Protein AF-A0A2N1W8I6-F1 (afdb_monomer_lite)

Secondary structure (DSSP, 8-state):
-HHHHHHHHHHHHHHHHHIIIIIS---EEEEEEEEESSTTEEEE--TT--TTEEEEEEEETTEEE--B-SSEEEEPSEEEEEEEEEEEE-

Structure (mmCIF, N/CA/C/O backbone):
data_AF-A0A2N1W8I6-F1
#
_entry.id   AF-A0A2N1W8I6-F1
#
loop_
_atom_site.group_PDB
_atom_site.id
_atom_site.type_symbol
_atom_site.label_atom_id
_atom_site.label_alt_id
_atom_site.label_comp_id
_atom_site.label_asym_id
_atom_site.label_entity_id
_atom_site.label_seq_id
_atom_site.pdbx_PDB_ins_code
_atom_site.Cartn_x
_atom_site.Cartn_y
_atom_site.Cartn_z
_atom_site.occupancy
_atom_site.B_iso_or_equiv
_atom_site.auth_seq_id
_atom_site.auth_comp_id
_atom_site.auth_asym_id
_atom_site.auth_atom_id
_atom_site.pdbx_PDB_model_num
ATOM 1 N N . MET A 1 1 ? 23.989 -10.607 15.375 1.00 54.81 1 MET A N 1
ATOM 2 C CA . MET A 1 1 ? 23.259 -11.453 14.402 1.00 54.81 1 MET A CA 1
ATOM 3 C C . MET A 1 1 ? 21.920 -10.844 13.967 1.00 54.81 1 MET A C 1
ATOM 5 O O . MET A 1 1 ? 21.649 -10.852 12.777 1.00 54.81 1 MET A O 1
ATOM 9 N N . TYR A 1 2 ? 21.137 -10.228 14.868 1.00 56.66 2 TYR A N 1
ATOM 10 C CA . TYR A 1 2 ? 19.865 -9.552 14.532 1.00 56.66 2 TYR A CA 1
ATOM 11 C C . TYR A 1 2 ? 19.963 -8.452 13.458 1.00 56.66 2 TYR A C 1
ATOM 13 O O . TYR A 1 2 ? 19.135 -8.404 12.555 1.00 56.66 2 TYR A O 1
ATOM 21 N N . LYS A 1 3 ? 21.002 -7.605 13.504 1.00 63.88 3 LYS A N 1
ATOM 22 C CA . LYS A 1 3 ? 21.172 -6.495 12.549 1.00 63.88 3 LYS A CA 1
ATOM 23 C C . LYS A 1 3 ? 21.360 -6.974 11.100 1.00 63.88 3 LYS A C 1
ATOM 25 O O . LYS A 1 3 ? 20.772 -6.415 10.186 1.00 63.88 3 LYS A O 1
ATOM 30 N N . SER A 1 4 ? 22.129 -8.043 10.893 1.00 64.56 4 SER A N 1
ATOM 31 C CA . SER A 1 4 ? 22.374 -8.608 9.558 1.00 64.56 4 SER A CA 1
ATOM 32 C C . SER A 1 4 ? 21.130 -9.282 8.972 1.00 64.56 4 SER A C 1
ATOM 34 O O . SER A 1 4 ? 20.861 -9.137 7.784 1.00 64.56 4 SER A O 1
ATOM 36 N N . ALA A 1 5 ? 20.348 -9.979 9.804 1.00 66.75 5 ALA A N 1
ATOM 37 C CA . ALA A 1 5 ? 19.102 -10.611 9.370 1.00 66.75 5 ALA A CA 1
ATOM 38 C C . ALA A 1 5 ? 18.049 -9.574 8.944 1.00 66.75 5 ALA A C 1
ATOM 40 O O . ALA A 1 5 ? 17.395 -9.761 7.923 1.00 66.75 5 ALA A O 1
ATOM 41 N N . TYR A 1 6 ? 17.943 -8.455 9.674 1.00 66.00 6 TYR A N 1
ATOM 42 C CA . TYR A 1 6 ? 17.049 -7.348 9.321 1.00 66.00 6 TYR A CA 1
ATOM 43 C C . TYR A 1 6 ? 17.367 -6.779 7.934 1.00 66.00 6 TYR A C 1
ATOM 45 O O . TYR A 1 6 ? 16.496 -6.755 7.068 1.00 66.00 6 TYR A O 1
ATOM 53 N N . HIS A 1 7 ? 18.632 -6.421 7.690 1.00 76.31 7 HIS A N 1
ATOM 54 C CA . HIS A 1 7 ? 19.049 -5.896 6.387 1.00 76.31 7 HIS A CA 1
ATOM 55 C C . HIS A 1 7 ? 18.845 -6.905 5.252 1.00 76.31 7 HIS A C 1
ATOM 57 O O . HIS A 1 7 ? 18.529 -6.515 4.135 1.00 76.31 7 HIS A O 1
ATOM 63 N N . THR A 1 8 ? 18.968 -8.205 5.534 1.00 86.12 8 THR A N 1
ATOM 64 C CA . THR A 1 8 ? 18.713 -9.248 4.530 1.00 86.12 8 THR A CA 1
ATOM 65 C C . THR A 1 8 ? 17.227 -9.320 4.159 1.00 86.12 8 THR A C 1
ATOM 67 O O . THR A 1 8 ? 16.901 -9.452 2.982 1.00 86.12 8 THR A O 1
ATOM 70 N N . MET A 1 9 ? 16.314 -9.204 5.133 1.00 88.50 9 MET A N 1
ATOM 71 C CA . MET A 1 9 ? 14.871 -9.186 4.850 1.00 88.50 9 MET A CA 1
ATOM 72 C C . MET A 1 9 ? 14.441 -7.912 4.124 1.00 88.50 9 MET A C 1
ATOM 74 O O . MET A 1 9 ? 13.661 -7.986 3.181 1.00 88.50 9 MET A O 1
ATOM 78 N N . GLU A 1 10 ? 14.979 -6.762 4.526 1.00 88.25 10 GLU A N 1
ATOM 79 C CA . GLU A 1 10 ? 14.764 -5.487 3.841 1.00 88.25 10 GLU A CA 1
ATOM 80 C C . GLU A 1 10 ? 15.217 -5.566 2.375 1.00 88.25 10 GLU A C 1
ATOM 82 O O . GLU A 1 10 ? 14.452 -5.251 1.466 1.00 88.25 10 GLU A O 1
ATOM 87 N N . GLN A 1 11 ? 16.416 -6.096 2.117 1.00 92.00 11 GLN A N 1
ATOM 88 C CA . GLN A 1 11 ? 16.900 -6.327 0.754 1.00 92.00 11 GLN A CA 1
ATOM 89 C C . GLN A 1 11 ? 16.010 -7.292 -0.036 1.00 92.00 11 GLN A C 1
ATOM 91 O O . GLN A 1 11 ? 15.735 -7.045 -1.209 1.00 92.00 11 GLN A O 1
ATOM 96 N N . ALA A 1 12 ? 15.542 -8.380 0.580 1.00 94.06 12 ALA A N 1
ATOM 97 C CA . ALA A 1 12 ? 14.634 -9.318 -0.074 1.00 94.06 12 ALA A CA 1
ATOM 98 C C . ALA A 1 12 ? 13.297 -8.656 -0.453 1.00 94.06 12 ALA A C 1
ATOM 100 O O . ALA A 1 12 ? 12.804 -8.873 -1.560 1.00 94.06 12 ALA A O 1
ATOM 101 N N . LEU A 1 13 ? 12.750 -7.815 0.430 1.00 94.94 13 LEU A N 1
ATOM 102 C CA . LEU A 1 13 ? 11.543 -7.030 0.179 1.00 94.94 13 LEU A CA 1
ATOM 103 C C . LEU A 1 13 ? 11.738 -6.061 -0.994 1.00 94.94 13 LEU A C 1
ATOM 105 O O . LEU A 1 13 ? 10.932 -6.060 -1.923 1.00 94.94 13 LEU A O 1
ATOM 109 N N . PHE A 1 14 ? 12.824 -5.284 -0.991 1.00 95.31 14 PHE A N 1
ATOM 110 C CA . PHE A 1 14 ? 13.139 -4.385 -2.103 1.00 95.31 14 PHE A CA 1
ATOM 111 C C . PHE A 1 14 ? 13.299 -5.154 -3.416 1.00 95.31 14 PHE A C 1
ATOM 113 O O . PHE A 1 14 ? 12.699 -4.778 -4.420 1.00 95.31 14 PHE A O 1
ATOM 120 N N . ASN A 1 15 ? 14.036 -6.267 -3.413 1.00 96.25 15 ASN A N 1
ATOM 121 C CA . ASN A 1 15 ? 14.206 -7.104 -4.601 1.00 96.25 15 ASN A CA 1
ATOM 122 C C . ASN A 1 15 ? 12.866 -7.625 -5.135 1.00 96.25 15 ASN A C 1
ATOM 124 O O . ASN A 1 15 ? 12.648 -7.593 -6.343 1.00 96.25 15 ASN A O 1
ATOM 128 N N . TYR A 1 16 ? 11.961 -8.068 -4.257 1.00 96.69 16 TYR A N 1
ATOM 129 C CA . TYR A 1 16 ? 10.613 -8.485 -4.648 1.00 96.69 16 TYR A CA 1
ATOM 130 C 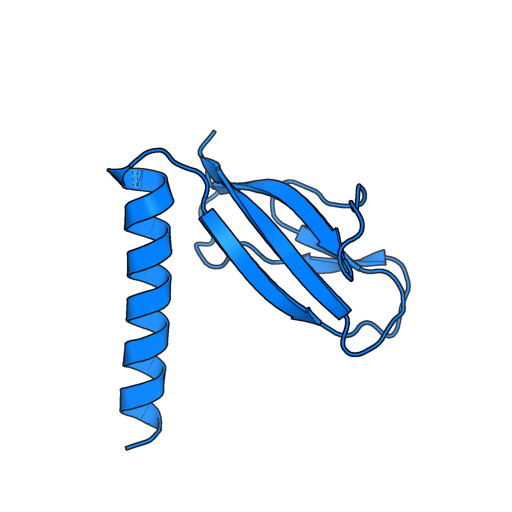C . TYR A 1 16 ? 9.844 -7.353 -5.342 1.00 96.69 16 TYR A C 1
ATOM 132 O O . TYR A 1 16 ? 9.280 -7.567 -6.419 1.00 96.69 16 TYR A O 1
ATOM 140 N N . LEU A 1 17 ? 9.852 -6.154 -4.754 1.00 96.06 17 LEU A N 1
ATOM 141 C CA . LEU A 1 17 ? 9.149 -4.993 -5.294 1.00 96.06 17 LEU A CA 1
ATOM 142 C C . LEU A 1 17 ? 9.726 -4.569 -6.648 1.00 96.06 17 LEU A C 1
ATOM 144 O O . LEU A 1 17 ? 8.977 -4.440 -7.616 1.00 96.06 17 LEU A O 1
ATOM 148 N N . TYR A 1 18 ? 11.051 -4.434 -6.757 1.00 96.19 18 TYR A N 1
ATOM 149 C CA . TYR A 1 18 ? 11.707 -4.070 -8.014 1.00 96.19 18 TYR A CA 1
ATOM 150 C C . TYR A 1 18 ? 11.465 -5.104 -9.115 1.00 96.19 18 TYR A C 1
ATOM 152 O O . TYR A 1 18 ? 11.145 -4.744 -10.250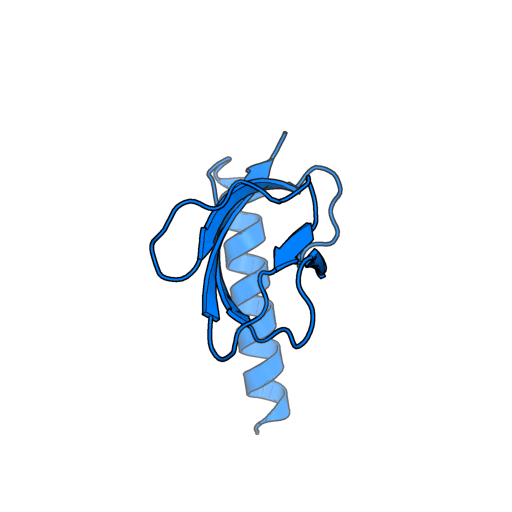 1.00 96.19 18 TYR A O 1
ATOM 160 N N . LEU A 1 19 ? 11.581 -6.393 -8.791 1.00 96.81 19 LEU A N 1
ATOM 161 C CA . LEU A 1 19 ? 11.374 -7.462 -9.760 1.00 96.81 19 LEU A CA 1
ATOM 162 C C . LEU A 1 19 ? 9.918 -7.500 -10.246 1.00 96.81 19 LEU A C 1
ATOM 164 O O . LEU A 1 19 ? 9.673 -7.579 -11.448 1.00 96.81 19 LEU A O 1
ATOM 168 N N . SER A 1 20 ? 8.950 -7.396 -9.335 1.00 97.00 20 SER A N 1
ATOM 169 C CA . SER A 1 20 ? 7.526 -7.443 -9.683 1.00 97.00 20 SER A CA 1
ATOM 170 C C . SER A 1 20 ? 7.113 -6.227 -10.515 1.00 97.00 20 SER A C 1
ATOM 172 O O . SER A 1 20 ? 6.615 -6.378 -11.633 1.00 97.00 20 SER A O 1
ATOM 174 N N . LEU A 1 21 ? 7.404 -5.025 -10.010 1.00 96.19 21 LEU A N 1
ATOM 175 C CA . LEU A 1 21 ? 6.930 -3.769 -10.585 1.00 96.19 21 LEU A CA 1
ATOM 176 C C . LEU A 1 21 ? 7.728 -3.375 -11.833 1.00 96.19 21 LEU A C 1
ATOM 178 O O . LEU A 1 21 ? 7.152 -3.123 -12.890 1.00 96.19 21 LEU A O 1
ATOM 182 N N . TYR A 1 22 ? 9.061 -3.348 -11.759 1.00 95.94 22 TYR A N 1
ATOM 183 C CA . TYR A 1 22 ? 9.884 -2.763 -12.823 1.00 95.94 22 TYR A CA 1
ATOM 184 C C . TYR A 1 22 ? 10.299 -3.766 -13.891 1.00 95.94 22 TYR A C 1
ATOM 186 O O . TYR A 1 22 ? 10.299 -3.402 -15.069 1.00 95.94 22 TYR A O 1
ATOM 194 N N . VAL A 1 23 ? 10.641 -4.998 -13.503 1.00 96.00 23 VAL A N 1
ATOM 195 C CA . VAL A 1 23 ? 11.111 -6.027 -14.445 1.00 96.00 23 VAL A CA 1
ATOM 196 C C . VAL A 1 23 ? 9.934 -6.769 -15.063 1.00 96.00 23 VAL A C 1
ATOM 198 O O . VAL A 1 23 ? 9.838 -6.868 -16.283 1.00 96.00 23 VAL A O 1
ATOM 201 N N . HIS A 1 24 ? 9.019 -7.274 -14.236 1.00 95.81 24 HIS A N 1
ATOM 202 C CA . HIS A 1 24 ? 7.886 -8.059 -14.714 1.00 95.81 24 HIS A CA 1
ATOM 203 C C . HIS A 1 24 ? 6.684 -7.221 -15.142 1.00 95.81 24 HIS A C 1
ATOM 205 O O . HIS A 1 24 ? 5.803 -7.773 -15.799 1.00 95.81 24 HIS A O 1
ATOM 211 N N . LYS A 1 25 ? 6.652 -5.921 -14.809 1.00 93.94 25 LYS A N 1
ATOM 212 C CA . LYS A 1 25 ? 5.519 -5.024 -15.098 1.00 93.94 25 LYS A CA 1
ATOM 213 C C . LYS A 1 25 ? 4.197 -5.587 -14.566 1.00 93.94 25 LYS A C 1
ATOM 215 O O . LYS A 1 25 ? 3.169 -5.538 -15.238 1.00 93.94 25 LYS A O 1
ATOM 220 N N . LYS A 1 26 ? 4.255 -6.179 -13.372 1.00 95.69 26 LYS A N 1
ATOM 221 C CA . LYS A 1 26 ? 3.121 -6.772 -12.664 1.00 95.69 26 LYS A CA 1
ATO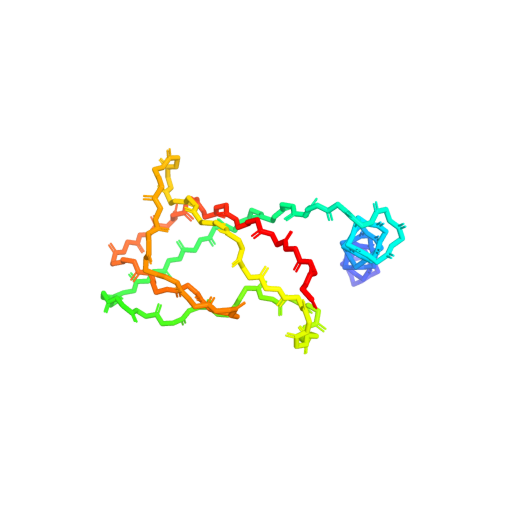M 222 C C . LYS A 1 26 ? 2.892 -6.058 -11.348 1.00 95.69 26 LYS A C 1
ATOM 224 O O . LYS A 1 26 ? 3.795 -5.426 -10.805 1.00 95.69 26 LYS A O 1
ATOM 229 N N . ASP A 1 27 ? 1.687 -6.230 -10.836 1.00 97.12 27 ASP A N 1
ATOM 230 C CA . ASP A 1 27 ? 1.308 -5.682 -9.547 1.00 97.12 27 ASP A CA 1
ATOM 231 C C . ASP A 1 27 ? 2.048 -6.398 -8.411 1.00 97.12 27 ASP A C 1
ATOM 233 O O . ASP A 1 27 ? 2.388 -7.583 -8.510 1.00 97.12 27 ASP A O 1
ATOM 237 N N . ALA A 1 28 ? 2.304 -5.662 -7.334 1.00 97.38 28 ALA A N 1
ATOM 238 C CA . ALA A 1 28 ? 2.939 -6.173 -6.127 1.00 97.38 28 ALA A CA 1
ATOM 239 C C . ALA A 1 28 ? 1.991 -6.036 -4.938 1.00 97.38 28 ALA A C 1
ATOM 241 O O . ALA A 1 28 ? 1.310 -5.024 -4.801 1.00 97.38 28 ALA A O 1
ATOM 242 N N . GLU A 1 29 ? 1.968 -7.033 -4.060 1.00 97.56 29 GLU A N 1
ATOM 243 C CA . GLU A 1 29 ? 1.117 -7.022 -2.873 1.00 97.56 29 GLU A CA 1
ATOM 244 C C . GLU A 1 29 ? 1.973 -6.890 -1.616 1.00 97.56 29 GLU A C 1
ATOM 246 O O . GLU A 1 29 ? 2.912 -7.663 -1.419 1.00 97.56 29 GLU A O 1
ATOM 251 N N . LEU A 1 30 ? 1.621 -5.951 -0.739 1.00 97.19 30 LEU A N 1
ATOM 252 C CA . LEU A 1 30 ? 2.182 -5.855 0.605 1.00 97.19 30 LEU A CA 1
ATOM 253 C C . LEU A 1 30 ? 1.088 -5.981 1.656 1.00 97.19 30 LEU A C 1
ATOM 255 O O . LEU A 1 30 ? -0.036 -5.513 1.479 1.00 97.19 30 LEU A O 1
ATOM 259 N N . TYR A 1 31 ? 1.453 -6.604 2.770 1.00 97.06 31 TYR A N 1
ATOM 260 C CA . TYR A 1 31 ? 0.571 -6.863 3.897 1.00 97.06 31 TYR A CA 1
ATOM 261 C C . TYR A 1 31 ? 1.138 -6.168 5.132 1.00 97.06 31 TYR A C 1
ATOM 263 O O . TYR A 1 31 ? 2.289 -6.392 5.508 1.00 97.06 31 TYR A O 1
ATOM 271 N N . PHE A 1 32 ? 0.317 -5.347 5.774 1.00 96.00 32 PHE A N 1
ATOM 272 C CA . PHE A 1 32 ? 0.665 -4.561 6.947 1.00 96.00 32 PHE A CA 1
ATOM 273 C C . PHE A 1 32 ? -0.252 -4.929 8.113 1.00 96.00 32 PHE A C 1
ATOM 275 O O . PHE A 1 32 ? -1.436 -5.208 7.925 1.00 96.00 32 PHE A O 1
ATOM 282 N N . ASN A 1 33 ? 0.290 -4.879 9.329 1.00 96.31 33 ASN A N 1
ATOM 283 C CA . ASN A 1 33 ? -0.501 -4.890 10.557 1.00 96.31 33 ASN A CA 1
ATOM 284 C C . ASN A 1 33 ? -0.465 -3.479 11.141 1.00 96.31 33 ASN A C 1
ATOM 286 O O . ASN A 1 33 ? 0.569 -3.065 11.666 1.00 96.31 33 ASN A O 1
ATOM 290 N N . LEU A 1 34 ? -1.566 -2.741 11.009 1.00 95.56 34 LEU A N 1
ATOM 291 C CA . LEU A 1 34 ? -1.639 -1.322 11.357 1.00 95.56 34 LEU A CA 1
ATOM 292 C C . LEU A 1 34 ? -2.636 -1.070 12.488 1.00 95.56 34 LEU A C 1
ATOM 294 O O . LEU A 1 34 ? -3.616 -1.793 12.658 1.00 95.56 34 LEU A O 1
ATOM 298 N N . SER A 1 35 ? -2.391 -0.004 13.239 1.00 95.06 35 SER A N 1
ATOM 299 C CA . SER A 1 35 ? -3.305 0.514 14.254 1.00 95.06 35 SER A CA 1
ATOM 300 C C . SER A 1 35 ? -3.445 2.017 14.062 1.00 95.06 35 SER A C 1
ATOM 302 O O . SER A 1 35 ? -2.496 2.683 13.642 1.00 95.06 35 SER A O 1
ATOM 304 N N . SER A 1 36 ? -4.625 2.545 14.358 1.00 94.81 36 SER A N 1
ATOM 305 C CA . SER A 1 36 ? -4.914 3.968 14.297 1.00 94.81 36 SER A CA 1
ATOM 306 C C . SER A 1 36 ? -5.895 4.363 15.395 1.00 94.81 36 SER A C 1
ATOM 308 O O . SER A 1 36 ? -6.974 3.783 15.536 1.00 94.81 36 SER A O 1
ATOM 310 N N . ASP A 1 37 ? -5.520 5.385 16.161 1.00 92.00 37 ASP A N 1
ATOM 311 C CA . ASP A 1 37 ? -6.345 5.926 17.243 1.00 92.00 37 ASP A CA 1
ATOM 312 C C . ASP A 1 37 ? -7.418 6.904 16.735 1.00 92.00 37 ASP A C 1
ATOM 314 O O . ASP A 1 37 ? -8.396 7.186 17.443 1.00 92.00 37 ASP A O 1
ATOM 318 N N . THR A 1 38 ? -7.256 7.414 15.509 1.00 92.00 38 THR A N 1
ATOM 319 C CA . THR A 1 38 ? -8.109 8.438 14.900 1.00 92.00 38 THR A CA 1
ATOM 320 C C . THR A 1 38 ? -8.609 8.017 13.523 1.00 92.00 38 THR A C 1
ATOM 322 O O . THR A 1 38 ? -7.868 7.521 12.684 1.00 92.00 38 THR A O 1
ATOM 325 N N . GLU A 1 39 ? -9.892 8.261 13.261 1.00 93.62 39 GLU A N 1
ATOM 326 C CA . GLU A 1 39 ? -10.464 8.021 11.935 1.00 93.62 39 GLU A CA 1
ATOM 327 C C . GLU A 1 39 ? -9.797 8.935 10.896 1.00 93.62 39 GLU A C 1
ATOM 329 O O . GLU A 1 39 ? -9.674 10.144 11.107 1.00 93.62 39 GLU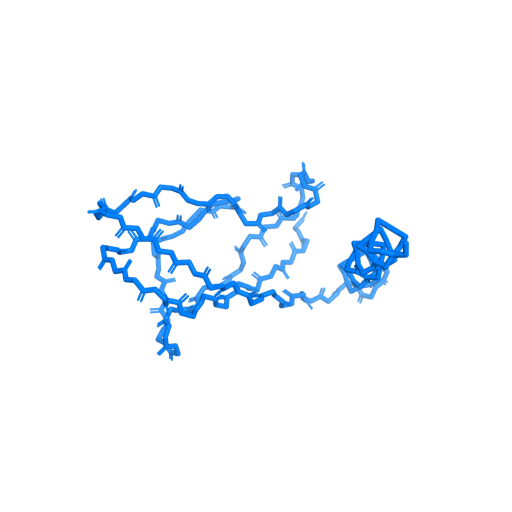 A O 1
ATOM 334 N N . GLY A 1 40 ? -9.396 8.363 9.762 1.00 92.69 40 GLY A N 1
ATOM 335 C CA . GLY A 1 40 ? -8.792 9.097 8.655 1.00 92.69 40 GLY A CA 1
ATOM 336 C C . GLY A 1 40 ? -7.309 9.420 8.845 1.00 92.69 40 GLY A C 1
ATOM 337 O O . GLY A 1 40 ? -6.787 10.292 8.150 1.00 92.69 40 GLY A O 1
ATOM 338 N N . GLN A 1 41 ? -6.606 8.752 9.763 1.00 95.00 41 GLN A N 1
ATOM 339 C CA . GLN A 1 41 ? -5.159 8.916 9.875 1.00 95.00 41 GLN A CA 1
ATOM 340 C C . GLN A 1 41 ? -4.468 8.443 8.589 1.00 95.00 41 GLN A C 1
ATOM 342 O O . GLN A 1 41 ? -4.683 7.320 8.133 1.00 95.00 41 GLN A O 1
ATOM 347 N N . LYS A 1 42 ? -3.606 9.292 8.021 1.00 96.19 42 LYS A N 1
ATOM 348 C CA . LYS A 1 42 ? -2.792 8.935 6.854 1.00 96.19 42 LYS A CA 1
ATOM 349 C C . LYS A 1 42 ? -1.699 7.947 7.242 1.00 96.19 42 LYS A C 1
ATOM 351 O O . LYS A 1 42 ? -0.948 8.196 8.186 1.00 96.19 42 LYS A O 1
ATOM 356 N N . HIS A 1 43 ? -1.568 6.881 6.465 1.00 95.69 43 HIS A N 1
ATOM 357 C CA . HIS A 1 43 ? -0.458 5.946 6.548 1.00 95.69 43 HIS A CA 1
ATOM 358 C C . HIS A 1 43 ? 0.162 5.755 5.164 1.00 95.69 43 HIS A C 1
ATOM 360 O O . HIS A 1 43 ? -0.500 5.264 4.251 1.00 95.69 43 HIS A O 1
ATOM 366 N N . TYR A 1 44 ? 1.420 6.165 5.010 1.00 95.44 44 TYR A N 1
ATOM 367 C CA . TYR A 1 44 ? 2.162 6.012 3.761 1.00 95.44 44 TYR A CA 1
ATOM 368 C C . TYR A 1 44 ? 2.651 4.573 3.635 1.00 95.44 44 TYR A C 1
ATOM 370 O O . TYR A 1 44 ? 3.271 4.043 4.554 1.00 95.44 44 TYR A O 1
ATOM 378 N N . VAL A 1 45 ? 2.342 3.942 2.507 1.00 94.50 45 VAL A N 1
ATOM 379 C CA . VAL A 1 45 ? 2.568 2.500 2.291 1.00 94.50 45 VAL A CA 1
ATOM 380 C C . VAL A 1 45 ? 3.535 2.219 1.144 1.00 94.5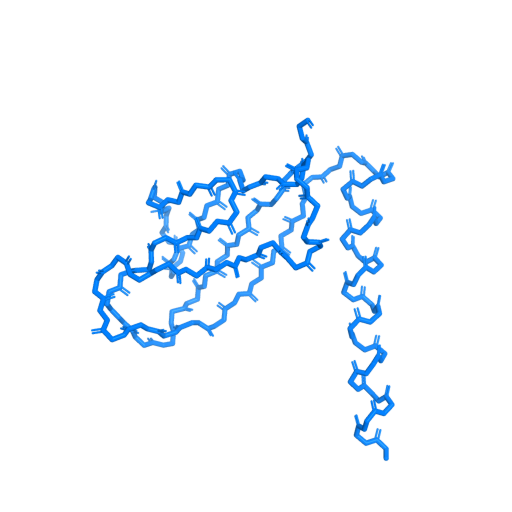0 45 VAL A C 1
ATOM 382 O O . VAL A 1 45 ? 3.985 1.085 0.989 1.00 94.50 45 VAL A O 1
ATOM 385 N N . ASN A 1 46 ? 3.888 3.236 0.354 1.00 92.81 46 ASN A N 1
ATOM 386 C CA . ASN A 1 46 ? 4.890 3.116 -0.698 1.00 92.81 46 ASN A CA 1
ATOM 387 C C . ASN A 1 46 ? 6.307 3.151 -0.103 1.00 92.81 46 ASN A C 1
ATOM 389 O O . ASN A 1 46 ? 6.871 4.214 0.139 1.00 92.81 46 ASN A O 1
ATOM 393 N N . ILE A 1 47 ? 6.888 1.968 0.096 1.00 91.06 47 ILE A N 1
ATOM 394 C CA . ILE A 1 47 ? 8.231 1.793 0.673 1.00 91.06 47 ILE A CA 1
ATOM 395 C C . ILE A 1 47 ? 9.344 2.165 -0.325 1.00 91.06 47 ILE A C 1
ATOM 397 O O . ILE A 1 47 ? 10.475 2.422 0.076 1.00 91.06 47 ILE A O 1
ATOM 401 N N . LEU A 1 48 ? 9.049 2.193 -1.630 1.00 92.38 48 LEU A N 1
ATOM 402 C CA . LEU A 1 48 ? 10.033 2.563 -2.651 1.00 92.38 48 LEU A CA 1
ATOM 403 C C . LEU A 1 48 ? 10.224 4.080 -2.773 1.00 92.38 48 LEU A C 1
ATOM 405 O O . LEU A 1 48 ? 11.181 4.503 -3.414 1.00 92.38 48 LEU A O 1
ATOM 409 N N . GLU A 1 49 ? 9.303 4.881 -2.222 1.00 89.31 49 GLU A N 1
ATOM 410 C CA . GLU A 1 49 ? 9.253 6.350 -2.357 1.00 89.31 49 GLU A CA 1
ATOM 411 C C . GLU A 1 49 ? 9.275 6.854 -3.820 1.00 89.31 49 GLU A C 1
ATOM 413 O O . GLU A 1 49 ? 9.482 8.037 -4.101 1.00 89.31 49 GLU A O 1
ATOM 418 N N . ALA A 1 50 ? 9.030 5.952 -4.770 1.00 91.69 50 ALA A N 1
ATOM 419 C CA . ALA A 1 50 ? 9.028 6.214 -6.199 1.00 91.69 50 ALA A CA 1
ATOM 420 C C . ALA A 1 50 ? 7.646 6.717 -6.637 1.00 91.69 50 ALA A C 1
ATOM 422 O O . ALA A 1 50 ? 6.628 6.097 -6.327 1.00 91.69 50 ALA A O 1
ATOM 423 N N . LYS A 1 51 ? 7.600 7.847 -7.354 1.00 92.19 51 LYS A N 1
ATOM 424 C CA . LYS A 1 51 ? 6.345 8.545 -7.699 1.00 92.19 51 LYS A CA 1
ATOM 425 C C . LYS A 1 51 ? 5.489 7.792 -8.711 1.00 92.19 51 LYS A C 1
ATOM 427 O O . LYS A 1 51 ? 4.281 8.009 -8.755 1.00 92.19 51 LYS A O 1
ATOM 432 N N . GLU A 1 52 ? 6.125 6.968 -9.531 1.00 93.94 52 GLU A N 1
ATOM 433 C CA . GLU A 1 52 ? 5.494 6.102 -10.521 1.00 93.94 52 GLU A CA 1
ATOM 434 C C . GLU A 1 52 ? 4.809 4.882 -9.891 1.00 93.94 52 GLU A C 1
ATOM 436 O O . GLU A 1 52 ? 3.998 4.234 -10.543 1.00 93.94 52 GLU A O 1
ATOM 441 N N . VAL A 1 53 ? 5.113 4.566 -8.626 1.00 94.94 53 VAL A N 1
ATOM 442 C CA . VAL A 1 53 ? 4.472 3.472 -7.893 1.00 94.94 53 VAL A CA 1
ATOM 443 C C . VAL A 1 53 ? 3.215 4.005 -7.219 1.00 94.94 53 VAL A C 1
ATOM 445 O O . VAL A 1 53 ? 3.288 4.868 -6.344 1.00 94.94 53 VAL A O 1
ATOM 448 N N . LYS A 1 54 ? 2.066 3.471 -7.630 1.00 95.75 54 LYS A N 1
ATOM 449 C CA . LYS A 1 54 ? 0.734 3.901 -7.195 1.00 95.75 54 LYS A CA 1
ATOM 450 C C . LYS A 1 54 ? -0.003 2.781 -6.482 1.00 95.75 54 LYS A C 1
ATOM 452 O O . LYS A 1 54 ? 0.145 1.608 -6.841 1.00 95.75 54 LYS A O 1
ATOM 457 N N . ILE A 1 55 ? -0.822 3.136 -5.495 1.00 97.06 55 ILE A N 1
ATOM 458 C CA . ILE A 1 55 ? -1.792 2.209 -4.906 1.00 97.06 55 ILE A CA 1
ATOM 459 C C . ILE A 1 55 ? -2.913 1.950 -5.918 1.00 97.06 55 ILE A C 1
ATOM 461 O O . ILE A 1 55 ? -3.590 2.872 -6.358 1.00 97.06 55 ILE A O 1
ATOM 465 N N . LYS A 1 56 ? -3.140 0.679 -6.251 1.00 96.69 56 LYS A N 1
ATOM 466 C CA . LYS A 1 56 ? -4.245 0.235 -7.112 1.00 96.69 56 LYS A CA 1
ATOM 467 C C . LYS A 1 56 ? -5.483 -0.169 -6.325 1.00 96.69 56 LYS A C 1
ATOM 469 O O . LYS A 1 56 ? -6.604 0.089 -6.752 1.00 96.69 56 LYS A O 1
ATOM 474 N N . SER A 1 57 ? -5.290 -0.836 -5.192 1.00 98.06 57 SER A N 1
ATOM 475 C CA . SER A 1 57 ? -6.389 -1.261 -4.326 1.00 98.06 57 SER A CA 1
ATOM 476 C C . SER A 1 57 ? -5.914 -1.508 -2.905 1.00 98.06 57 SER A C 1
ATOM 478 O O . SER A 1 57 ? -4.779 -1.944 -2.686 1.00 98.06 57 SER A O 1
ATOM 480 N N . VAL A 1 58 ? -6.821 -1.309 -1.953 1.00 98.31 58 VAL A N 1
ATOM 481 C CA . VAL A 1 58 ? -6.596 -1.583 -0.536 1.00 98.31 58 VAL A CA 1
ATOM 482 C C . VAL A 1 58 ? -7.701 -2.487 -0.007 1.00 98.31 58 VAL A C 1
ATOM 484 O O . VAL A 1 58 ? -8.878 -2.292 -0.312 1.00 98.31 58 VAL A O 1
ATOM 487 N N . GLU A 1 59 ? -7.326 -3.453 0.825 1.00 98.38 59 GLU A N 1
ATOM 488 C CA . GLU A 1 59 ? -8.257 -4.200 1.664 1.00 98.38 59 GLU A CA 1
ATOM 489 C C . GLU A 1 59 ? -7.880 -4.023 3.134 1.00 98.38 59 GLU A C 1
ATOM 491 O O . GLU A 1 59 ? -6.709 -4.129 3.497 1.00 98.38 59 GLU A O 1
ATOM 496 N N . ILE A 1 60 ? -8.877 -3.794 3.988 1.00 97.88 60 ILE A N 1
ATOM 497 C CA . ILE A 1 60 ? -8.725 -3.776 5.444 1.00 97.88 60 ILE A CA 1
ATOM 498 C C . ILE A 1 60 ? -9.585 -4.899 6.016 1.00 97.88 60 ILE A C 1
ATOM 500 O O . ILE A 1 60 ? -10.792 -4.953 5.779 1.00 97.88 60 ILE A O 1
ATOM 504 N N . ASP A 1 61 ? -8.951 -5.830 6.730 1.00 97.00 61 ASP A N 1
ATOM 505 C CA . ASP A 1 61 ? -9.586 -7.022 7.306 1.00 97.00 61 ASP A CA 1
ATOM 506 C C . ASP A 1 61 ? -10.398 -7.832 6.274 1.00 97.00 61 ASP A C 1
ATOM 508 O O . ASP A 1 61 ? -11.489 -8.338 6.550 1.00 97.00 61 ASP A O 1
ATOM 512 N N . GLY A 1 62 ? -9.852 -7.941 5.056 1.00 96.69 62 GLY A N 1
ATOM 513 C CA . GLY A 1 62 ? -10.448 -8.668 3.929 1.00 96.69 62 GLY A CA 1
ATOM 514 C C . GLY A 1 62 ? -11.623 -7.955 3.255 1.00 96.69 62 GLY A C 1
ATOM 515 O O . GLY A 1 62 ? -12.327 -8.566 2.453 1.00 96.69 62 GLY A O 1
ATOM 516 N N . LYS A 1 63 ? -11.873 -6.682 3.583 1.00 97.69 63 LYS A N 1
ATOM 517 C CA . LYS A 1 63 ? -12.900 -5.853 2.940 1.00 97.69 63 LYS A CA 1
ATOM 518 C C . LYS A 1 63 ? -12.246 -4.784 2.082 1.00 97.69 63 LYS A C 1
ATOM 520 O O . LYS A 1 63 ? -11.313 -4.129 2.540 1.00 97.69 63 LYS A O 1
ATOM 525 N N . ALA A 1 64 ? -12.774 -4.579 0.876 1.00 97.94 64 ALA A N 1
ATOM 526 C CA . ALA A 1 64 ? -12.344 -3.492 0.004 1.00 97.94 64 ALA A CA 1
ATOM 527 C C . ALA A 1 64 ? -12.438 -2.143 0.732 1.00 97.94 64 ALA A C 1
ATOM 529 O O . ALA A 1 64 ? -13.400 -1.877 1.459 1.00 97.94 64 ALA A O 1
ATOM 530 N N . TRP A 1 65 ? -11.421 -1.312 0.540 1.00 97.62 65 TRP A N 1
ATOM 531 C CA . TRP A 1 65 ? -11.297 -0.014 1.176 1.00 97.62 65 TRP A CA 1
ATOM 532 C C . TRP A 1 65 ? -11.028 1.053 0.126 1.00 97.62 65 TRP A C 1
ATOM 534 O O . TRP A 1 65 ? -10.077 0.951 -0.641 1.00 97.62 65 TRP A O 1
ATOM 544 N N . GLU A 1 66 ? -11.869 2.081 0.101 1.00 97.00 66 GLU A N 1
ATOM 545 C CA . GLU A 1 66 ? -11.859 3.100 -0.958 1.00 97.00 66 GLU A CA 1
ATOM 546 C C . GLU A 1 66 ? -11.167 4.398 -0.528 1.00 97.00 66 GLU A C 1
ATOM 548 O O . GLU A 1 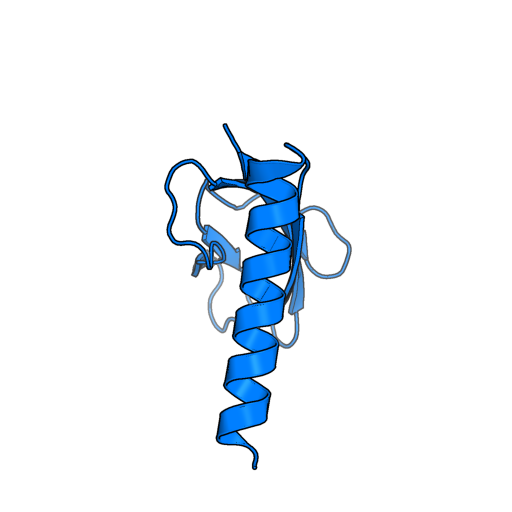66 ? -10.901 5.264 -1.354 1.00 97.00 66 GLU A O 1
ATOM 553 N N . LYS A 1 67 ? -10.867 4.563 0.767 1.00 97.06 67 LYS A N 1
ATOM 554 C CA . LYS A 1 67 ? -10.241 5.785 1.285 1.00 97.06 67 LYS A CA 1
ATOM 555 C C . LYS A 1 67 ? -8.715 5.670 1.221 1.00 97.06 67 LYS A C 1
ATOM 557 O O . LYS A 1 67 ? -8.057 5.443 2.239 1.00 97.06 67 LYS A O 1
ATOM 562 N N . PHE A 1 68 ? -8.154 5.811 0.028 1.00 96.94 68 PHE A N 1
ATOM 563 C CA . PHE A 1 68 ? -6.713 5.903 -0.206 1.00 96.94 68 PHE A CA 1
ATOM 564 C C . PHE A 1 68 ? -6.420 6.843 -1.381 1.00 96.94 68 PHE A C 1
ATOM 566 O O . PHE A 1 68 ? -7.299 7.122 -2.188 1.00 96.94 68 PHE A O 1
ATOM 573 N N . GLU A 1 69 ? -5.188 7.327 -1.445 1.00 94.88 69 GLU A N 1
ATOM 574 C CA . GLU A 1 69 ? -4.628 8.081 -2.568 1.00 94.88 69 GLU A CA 1
ATOM 575 C C . GLU A 1 69 ? -3.381 7.349 -3.085 1.00 94.88 69 GLU A C 1
ATOM 577 O O . GLU A 1 69 ? -2.995 6.314 -2.546 1.00 94.88 69 GLU A O 1
ATOM 582 N N . ASP A 1 70 ? -2.720 7.904 -4.098 1.00 91.88 70 ASP A N 1
ATOM 583 C CA . ASP A 1 70 ? -1.553 7.329 -4.776 1.00 91.88 70 ASP A CA 1
ATOM 584 C C . ASP A 1 70 ? -0.468 6.720 -3.867 1.00 91.88 70 ASP A C 1
ATOM 586 O O . ASP A 1 70 ? 0.155 5.729 -4.251 1.00 91.88 70 ASP A O 1
ATOM 590 N N . ASP A 1 71 ? -0.209 7.305 -2.696 1.00 91.88 71 ASP A N 1
ATOM 591 C CA . ASP A 1 71 ? 0.914 6.968 -1.812 1.00 91.88 71 ASP A CA 1
ATOM 592 C C . ASP A 1 71 ? 0.524 6.687 -0.348 1.00 91.88 71 ASP A C 1
ATOM 594 O O . ASP A 1 71 ? 1.348 6.167 0.419 1.00 91.88 71 ASP A O 1
ATOM 598 N N . TYR A 1 72 ? -0.722 6.973 0.051 1.00 95.19 72 TYR A N 1
ATOM 599 C CA . TYR A 1 72 ? -1.199 6.753 1.417 1.00 95.19 72 TYR A CA 1
ATOM 600 C C . TYR A 1 72 ? -2.611 6.177 1.506 1.00 95.19 72 TYR A C 1
ATOM 602 O O . TYR A 1 72 ? -3.492 6.443 0.695 1.00 95.19 72 TYR A O 1
ATOM 610 N N . VAL A 1 73 ? -2.850 5.447 2.593 1.00 96.94 73 VAL A N 1
ATOM 611 C CA . VAL A 1 73 ? -4.164 4.940 2.995 1.00 96.94 73 VAL A CA 1
ATOM 612 C C . VAL A 1 73 ? -4.697 5.787 4.148 1.00 96.94 73 VAL A C 1
ATOM 614 O O . VAL A 1 73 ? -3.952 6.116 5.073 1.00 96.94 73 VAL A O 1
ATOM 617 N N . LEU A 1 74 ? -5.982 6.143 4.117 1.00 97.44 74 LEU A N 1
ATOM 618 C CA . LEU A 1 74 ? -6.679 6.735 5.259 1.00 97.44 74 LEU A CA 1
ATOM 619 C C . LEU A 1 74 ? -7.245 5.605 6.115 1.00 97.44 74 LEU A C 1
ATOM 621 O O . LEU A 1 74 ? -8.198 4.937 5.715 1.00 97.44 74 LEU A O 1
ATOM 625 N N . LEU A 1 75 ? -6.648 5.379 7.280 1.00 96.38 75 LEU A N 1
ATOM 626 C CA . LEU A 1 75 ? -7.031 4.278 8.156 1.00 96.38 75 LEU A CA 1
ATOM 627 C C . LEU A 1 75 ? -8.323 4.598 8.921 1.00 96.38 75 LEU A C 1
ATOM 629 O O . LEU A 1 75 ? -8.499 5.734 9.375 1.00 96.38 75 LEU A O 1
ATOM 633 N N . PRO A 1 76 ? -9.217 3.614 9.109 1.00 95.44 76 PRO A N 1
ATOM 634 C CA . PRO A 1 76 ? -10.270 3.737 10.097 1.00 95.44 76 PRO A CA 1
ATOM 635 C C . PRO A 1 76 ? -9.681 3.654 11.505 1.00 95.44 76 PRO A C 1
ATOM 637 O O . PRO A 1 76 ? -8.590 3.115 11.714 1.00 95.44 76 PRO A O 1
ATOM 640 N N . LYS A 1 77 ? -10.431 4.134 12.496 1.00 96.25 77 LYS A N 1
ATOM 641 C CA . LYS A 1 77 ? -10.056 3.910 13.894 1.00 96.25 77 LYS A CA 1
ATOM 642 C C . LYS A 1 77 ? -10.116 2.412 14.213 1.00 96.25 77 LYS A C 1
ATOM 644 O O . LYS A 1 77 ? -11.179 1.798 14.118 1.00 96.25 77 LYS A O 1
ATOM 649 N N . GLY A 1 78 ? -9.005 1.833 14.658 1.00 94.62 78 GLY A N 1
ATOM 650 C CA . GLY A 1 78 ? -8.918 0.399 14.919 1.00 94.62 78 GLY A CA 1
ATOM 651 C C . GLY A 1 78 ? -7.528 -0.060 15.346 1.00 94.62 78 GLY A C 1
ATOM 652 O O . GLY A 1 78 ? -6.547 0.661 15.203 1.00 94.62 78 GLY A O 1
ATOM 653 N N . ASN A 1 79 ? -7.444 -1.286 15.861 1.00 94.31 79 ASN A N 1
ATOM 654 C CA . ASN A 1 79 ? -6.194 -1.918 16.284 1.00 94.31 79 ASN A CA 1
ATOM 655 C C . ASN A 1 79 ? -5.982 -3.232 15.533 1.00 94.31 79 ASN A C 1
ATOM 657 O O . ASN A 1 79 ? -6.949 -3.953 15.296 1.00 94.31 79 ASN A O 1
ATOM 661 N N . ASN A 1 80 ? -4.721 -3.572 15.244 1.00 94.38 80 ASN A N 1
ATOM 662 C CA . ASN A 1 80 ? -4.323 -4.825 14.585 1.00 94.38 80 ASN A CA 1
ATOM 663 C C . ASN A 1 80 ? -5.053 -5.088 13.255 1.00 94.38 80 ASN A C 1
ATOM 665 O O . ASN A 1 80 ? -5.370 -6.234 12.929 1.00 94.38 80 ASN A O 1
ATOM 669 N N . MET A 1 81 ? -5.314 -4.028 12.496 1.00 96.25 81 MET A N 1
ATOM 670 C CA . MET A 1 81 ? -5.958 -4.099 11.192 1.00 96.25 81 MET A CA 1
ATOM 671 C C . MET A 1 81 ? -5.013 -4.757 10.194 1.00 96.25 81 MET A C 1
ATOM 673 O O . MET A 1 81 ? -3.867 -4.320 10.034 1.00 96.25 81 MET A O 1
ATOM 677 N N . LYS A 1 82 ? -5.499 -5.790 9.506 1.00 97.88 82 LYS A N 1
ATOM 678 C CA . LYS A 1 82 ? -4.758 -6.447 8.429 1.00 97.88 82 LYS A CA 1
ATOM 679 C C . LYS A 1 82 ? -5.000 -5.678 7.146 1.00 97.88 82 LYS A C 1
ATOM 681 O O . LYS A 1 82 ? -6.076 -5.779 6.559 1.00 97.88 82 LYS A O 1
ATOM 686 N N . VAL A 1 83 ? -4.005 -4.910 6.729 1.00 97.88 83 VAL A N 1
ATOM 687 C CA . VAL A 1 83 ? -4.098 -4.058 5.547 1.00 97.88 83 VAL A CA 1
ATOM 688 C C . VAL A 1 83 ? -3.323 -4.701 4.410 1.00 97.88 83 VAL A C 1
ATOM 690 O O . VAL A 1 83 ? -2.110 -4.865 4.499 1.00 97.88 83 VAL A O 1
ATOM 693 N N . LYS A 1 84 ? -4.021 -5.073 3.341 1.00 98.44 84 LYS A N 1
ATOM 694 C CA . LYS A 1 84 ? -3.416 -5.502 2.080 1.00 98.44 84 LYS A CA 1
ATOM 695 C C . LYS A 1 84 ? -3.415 -4.315 1.126 1.00 98.44 84 LYS A C 1
ATOM 697 O O . LYS A 1 84 ? -4.458 -3.707 0.908 1.00 98.44 84 LYS A O 1
ATOM 702 N N . VAL A 1 85 ? -2.264 -4.012 0.542 1.00 98.00 85 VAL A N 1
ATOM 703 C CA . VAL A 1 85 ? -2.108 -2.962 -0.468 1.00 98.00 85 VAL A CA 1
ATOM 704 C C . VAL A 1 85 ? -1.554 -3.585 -1.737 1.00 98.00 85 VAL A C 1
ATOM 706 O O . VAL A 1 85 ? -0.553 -4.299 -1.693 1.00 98.00 85 VAL A O 1
ATOM 709 N N . VAL A 1 86 ? -2.209 -3.312 -2.861 1.00 98.06 86 VAL A N 1
ATOM 710 C CA . VAL A 1 86 ? -1.739 -3.698 -4.192 1.00 98.06 86 VAL A CA 1
ATOM 711 C C . VAL A 1 86 ? -1.162 -2.466 -4.873 1.00 98.06 86 VAL A C 1
ATOM 713 O O . VAL A 1 86 ? -1.834 -1.440 -4.964 1.00 98.06 86 VAL A O 1
ATOM 716 N N . PHE A 1 87 ? 0.068 -2.578 -5.358 1.00 97.00 87 PHE A N 1
ATOM 717 C CA . PHE A 1 87 ? 0.781 -1.530 -6.078 1.00 97.00 87 PHE A CA 1
ATOM 718 C C . PHE A 1 87 ? 0.898 -1.866 -7.556 1.00 97.00 87 PHE A C 1
ATOM 720 O O . PHE A 1 87 ? 1.047 -3.033 -7.915 1.00 97.00 87 PHE A O 1
ATOM 727 N N . GLY A 1 88 ? 0.928 -0.837 -8.396 1.00 95.94 88 GLY A N 1
ATOM 728 C CA . GLY A 1 88 ? 1.339 -0.939 -9.793 1.00 95.94 88 GLY A CA 1
ATOM 729 C C . GLY A 1 88 ? 2.206 0.244 -10.212 1.00 95.94 88 GLY A C 1
ATOM 730 O O . GLY A 1 88 ? 2.348 1.208 -9.461 1.00 95.94 88 GLY A O 1
ATOM 731 N N . ILE A 1 89 ? 2.793 0.144 -11.406 1.00 93.50 89 ILE A N 1
ATOM 732 C CA . ILE A 1 89 ? 3.466 1.268 -12.067 1.00 93.50 89 ILE A CA 1
ATOM 733 C C . ILE A 1 89 ? 2.504 1.879 -13.083 1.00 93.50 89 ILE A C 1
ATOM 735 O O . ILE A 1 89 ? 1.920 1.133 -13.875 1.00 93.50 89 ILE A O 1
ATOM 739 N N . GLU A 1 90 ? 2.390 3.206 -13.068 1.00 83.12 90 GLU A N 1
ATOM 740 C CA . GLU A 1 90 ? 1.712 4.008 -14.099 1.00 83.12 90 GLU A CA 1
ATOM 741 C C . GLU A 1 90 ? 2.699 4.816 -14.950 1.00 83.12 90 GLU A C 1
ATOM 743 O O . GLU A 1 90 ? 3.714 5.307 -14.400 1.00 83.12 90 GLU A O 1
#

pLDDT: mean 92.73, std 8.92, range [54.81, 98.44]

Radius of gyration: 13.88 Å; chains: 1; bounding box: 36×20×32 Å

Foldseek 3Di:
DVVVVVVVVVVVVVVQCCCQAPVVQHKDKDKDFDADQDFFDKDFDPPVPDQQKFWPWKDWPNHTDDQAGGGIHGDGHGGRIIMMTIIYGD

Sequence (90 aa):
MYKSAYHTMEQALFNYLYLSLYVHKKDAELYFNLSSDTEGQKHYVNILEAKEVKIKSVEIDGKAWEKFEDDYVLLPKGNNMKVKVVFGIE